Protein AF-W1WXD3-F1 (afdb_monomer)

pLDDT: mean 86.45, std 14.21, range [43.47, 96.25]

Radius of gyration: 13.22 Å; Cα contacts (8 Å, |Δi|>4): 56; chains: 1; bounding box: 39×19×31 Å

Sequence (54 aa):
MAFEDGKKLKIFTGNANPALAKEICDYLGLPLGEAFVGRFNNGEVQIMIDESVR

Foldseek 3Di:
DAPPDPAPDAAEDEPPCPPVSVVVCVVNVHDHFDKDWDADPVGHTDIDGPDDND

Mean predicted aligned error: 5.82 Å

Structure (mmCIF, N/CA/C/O backbone):
data_AF-W1WXD3-F1
#
_entry.id   AF-W1WXD3-F1
#
loop_
_atom_site.group_PDB
_atom_site.id
_atom_site.type_symbol
_atom_site.label_atom_id
_atom_site.label_alt_id
_atom_site.label_comp_id
_atom_site.label_asym_id
_atom_site.label_entity_id
_atom_site.label_seq_id
_atom_site.pdbx_PDB_ins_code
_atom_site.Cartn_x
_atom_site.Cartn_y
_atom_site.Cartn_z
_atom_site.occupancy
_atom_site.B_iso_or_equiv
_atom_site.auth_seq_id
_atom_site.auth_comp_id
_atom_site.auth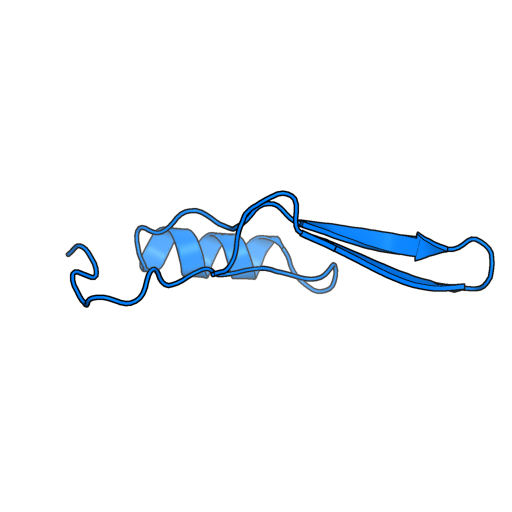_asym_id
_atom_site.auth_atom_id
_atom_site.pdbx_PDB_model_num
ATOM 1 N N . MET A 1 1 ? -20.065 -2.154 9.749 1.00 43.47 1 MET A N 1
ATOM 2 C CA . MET A 1 1 ? -19.220 -2.619 10.864 1.00 43.47 1 MET A CA 1
ATOM 3 C C . MET A 1 1 ? -17.933 -1.823 10.757 1.00 43.47 1 MET A C 1
ATOM 5 O O . MET A 1 1 ? -17.046 -2.208 10.016 1.00 43.47 1 MET A O 1
ATOM 9 N N . ALA A 1 2 ? -17.931 -0.611 11.313 1.00 45.50 2 ALA A N 1
ATOM 10 C CA . ALA A 1 2 ? -16.771 0.270 11.253 1.00 45.50 2 ALA A CA 1
ATOM 11 C C . ALA A 1 2 ? -15.833 -0.129 12.392 1.00 45.50 2 ALA A C 1
ATOM 13 O O . ALA A 1 2 ? -16.294 -0.330 13.515 1.00 45.50 2 ALA A O 1
ATOM 14 N N . PHE A 1 3 ? -14.549 -0.292 12.087 1.00 53.91 3 PHE A N 1
ATOM 15 C CA . PHE A 1 3 ? -13.507 -0.470 13.089 1.00 53.91 3 PHE A CA 1
ATOM 16 C C . PHE A 1 3 ? -13.408 0.818 13.921 1.00 53.91 3 PHE A C 1
ATOM 18 O O . PHE A 1 3 ? -12.664 1.731 13.578 1.00 53.91 3 PHE A O 1
ATOM 25 N N . GLU A 1 4 ? -14.203 0.918 14.985 1.00 57.19 4 GLU A N 1
ATOM 26 C CA . GLU A 1 4 ? -13.975 1.869 16.070 1.00 57.19 4 GLU A CA 1
ATOM 27 C C . GLU A 1 4 ? -13.082 1.196 17.106 1.00 57.19 4 GLU A C 1
ATOM 29 O O . GLU A 1 4 ? -13.549 0.496 17.996 1.00 57.19 4 GLU A O 1
ATOM 34 N N . ASP A 1 5 ? -11.780 1.401 16.968 1.00 50.28 5 ASP A N 1
ATOM 35 C CA . ASP A 1 5 ? -10.857 1.302 18.090 1.00 50.28 5 ASP A CA 1
ATOM 3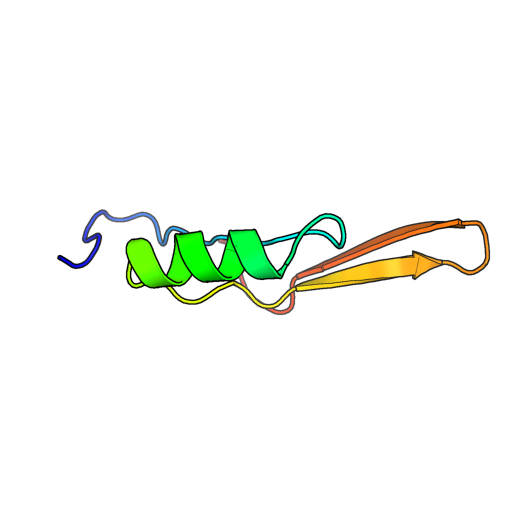6 C C . ASP A 1 5 ? -9.765 2.351 17.858 1.00 50.28 5 ASP A C 1
ATOM 38 O O . ASP A 1 5 ? -9.412 2.635 16.713 1.00 50.28 5 ASP A O 1
ATOM 42 N N . GLY A 1 6 ? -9.284 2.999 18.919 1.00 51.09 6 GLY A N 1
ATOM 43 C CA . GLY A 1 6 ? -8.503 4.249 18.909 1.00 51.09 6 GLY A CA 1
ATOM 44 C C . GLY A 1 6 ? -7.120 4.224 18.233 1.00 51.09 6 GLY A C 1
ATOM 45 O O . GLY A 1 6 ? -6.253 5.022 18.587 1.00 51.09 6 GLY A O 1
ATOM 46 N N . LYS A 1 7 ? -6.893 3.335 17.263 1.00 58.25 7 LYS A N 1
ATOM 47 C CA . LYS A 1 7 ? -5.749 3.291 16.349 1.00 58.25 7 LYS A CA 1
ATOM 48 C C . LYS A 1 7 ? -6.284 3.216 14.920 1.00 58.25 7 LYS A C 1
ATOM 50 O O . LYS A 1 7 ? -6.867 2.212 14.529 1.00 58.25 7 LYS A O 1
ATOM 55 N N . LYS A 1 8 ? -6.076 4.274 14.132 1.00 75.69 8 LYS A N 1
ATOM 56 C CA . LYS A 1 8 ? -6.452 4.321 12.710 1.00 75.69 8 LYS A CA 1
ATOM 57 C C . LYS A 1 8 ? -5.715 3.202 11.958 1.00 75.69 8 LYS A C 1
ATOM 59 O O . LYS A 1 8 ? -4.536 3.356 11.650 1.00 75.69 8 LYS A O 1
ATOM 64 N N . LEU A 1 9 ? -6.378 2.070 11.712 1.00 84.56 9 LEU A N 1
ATOM 65 C CA . LEU A 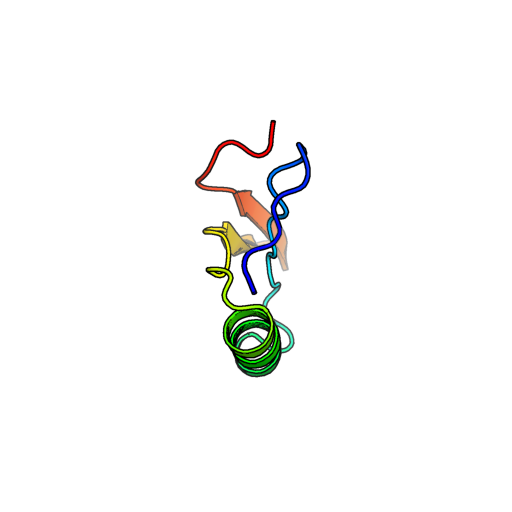1 9 ? -5.810 0.967 10.937 1.00 84.56 9 LEU A CA 1
ATOM 66 C C . LEU A 1 9 ? -5.620 1.431 9.490 1.00 84.56 9 LEU A C 1
ATOM 68 O O . LEU A 1 9 ? -6.576 1.858 8.847 1.00 84.56 9 LEU A O 1
ATOM 72 N N . LYS A 1 10 ? -4.384 1.345 8.995 1.00 88.56 10 LYS A N 1
ATOM 73 C CA . LYS A 1 10 ? -4.028 1.662 7.609 1.00 88.56 10 LYS A CA 1
ATOM 74 C C . LYS A 1 10 ? -3.445 0.435 6.9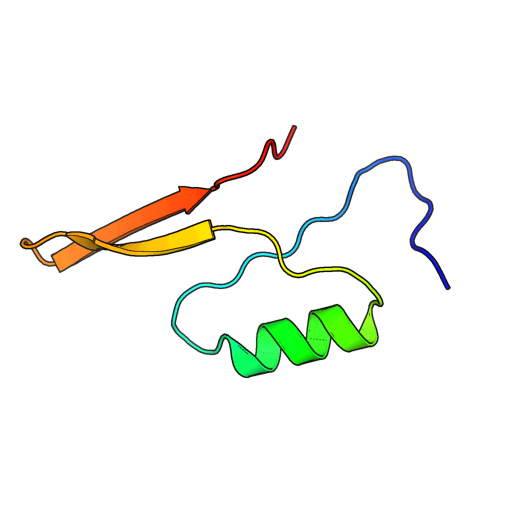35 1.00 88.56 10 LYS A C 1
ATOM 76 O O . LYS A 1 10 ? -2.641 -0.278 7.534 1.00 88.56 10 LYS A O 1
ATOM 81 N N . ILE A 1 11 ? -3.862 0.201 5.699 1.00 90.88 11 ILE A N 1
ATOM 82 C CA . ILE A 1 11 ? -3.433 -0.937 4.889 1.00 90.88 11 ILE A CA 1
ATOM 83 C C . ILE A 1 11 ? -2.701 -0.375 3.679 1.00 90.88 11 ILE A C 1
ATOM 85 O O . ILE A 1 11 ? -3.248 0.460 2.973 1.00 90.88 11 ILE A O 1
ATOM 89 N N . PHE A 1 12 ? -1.483 -0.844 3.434 1.00 93.88 12 PHE A N 1
ATOM 90 C CA . PHE A 1 12 ? -0.687 -0.488 2.260 1.00 93.88 12 PHE A CA 1
ATOM 91 C C . PHE A 1 12 ? -0.315 -1.761 1.501 1.00 93.88 12 PHE A C 1
ATOM 93 O O . PHE A 1 12 ? -0.238 -2.841 2.090 1.00 93.88 12 PHE A O 1
ATOM 100 N N . THR A 1 13 ? -0.051 -1.641 0.201 1.00 95.00 13 THR A N 1
ATOM 101 C CA . THR A 1 13 ? 0.375 -2.764 -0.641 1.00 95.00 13 THR A CA 1
ATOM 102 C C . THR A 1 13 ? 1.633 -2.421 -1.422 1.00 95.00 13 THR A C 1
ATOM 104 O O . THR A 1 13 ? 1.789 -1.309 -1.913 1.00 95.00 13 THR A O 1
ATOM 107 N N . GLY A 1 14 ? 2.515 -3.409 -1.576 1.00 92.81 14 GLY A N 1
ATOM 108 C CA . GLY A 1 14 ? 3.578 -3.364 -2.577 1.00 92.81 14 GLY A CA 1
ATOM 109 C C . GLY A 1 14 ? 3.062 -3.705 -3.980 1.00 92.81 14 GLY A C 1
ATOM 110 O O . GLY A 1 14 ? 1.858 -3.817 -4.214 1.00 92.81 14 GLY A O 1
ATOM 111 N N . ASN A 1 15 ? 3.980 -3.957 -4.916 1.00 93.00 15 ASN A N 1
ATOM 112 C CA . ASN A 1 15 ? 3.628 -4.270 -6.310 1.00 93.00 15 ASN A CA 1
ATOM 113 C C . ASN A 1 15 ? 3.234 -5.736 -6.559 1.00 93.00 15 ASN A C 1
ATOM 115 O O . ASN A 1 15 ? 2.858 -6.070 -7.677 1.00 93.00 15 ASN A O 1
ATOM 119 N N . ALA A 1 16 ? 3.358 -6.622 -5.564 1.00 93.50 16 ALA A N 1
ATOM 120 C CA . ALA A 1 16 ? 3.180 -8.060 -5.769 1.00 93.50 16 ALA A CA 1
ATOM 121 C C . ALA A 1 16 ? 1.737 -8.435 -6.144 1.00 93.50 16 ALA A C 1
ATOM 123 O O . ALA A 1 16 ? 1.532 -9.215 -7.069 1.00 93.50 16 ALA A O 1
ATOM 124 N N . ASN A 1 17 ? 0.742 -7.888 -5.434 1.00 94.25 17 ASN A N 1
ATOM 125 C CA . ASN A 1 17 ? -0.668 -8.114 -5.748 1.00 94.25 17 ASN A CA 1
ATOM 126 C C . ASN A 1 17 ? -1.579 -6.981 -5.218 1.00 94.25 17 ASN A C 1
ATOM 128 O O . ASN A 1 17 ? -2.226 -7.142 -4.180 1.00 94.25 17 ASN A O 1
ATOM 132 N N . PRO A 1 18 ? -1.658 -5.838 -5.925 1.00 93.44 18 PRO A N 1
ATOM 133 C CA . PRO A 1 18 ? -2.527 -4.727 -5.528 1.00 93.44 18 PRO A CA 1
ATOM 134 C C . PRO A 1 18 ? -4.025 -5.070 -5.563 1.00 93.44 18 PRO A C 1
ATOM 136 O O . PRO A 1 18 ? -4.799 -4.505 -4.795 1.00 93.44 18 PRO A O 1
ATOM 139 N N . ALA A 1 19 ? -4.439 -6.003 -6.430 1.00 95.12 19 ALA A N 1
ATOM 140 C CA . ALA A 1 19 ? -5.838 -6.412 -6.555 1.00 95.12 19 ALA A CA 1
ATOM 141 C C . ALA A 1 19 ? -6.333 -7.113 -5.282 1.00 95.12 19 ALA A C 1
ATOM 143 O O . ALA A 1 19 ? -7.361 -6.731 -4.730 1.00 95.12 19 ALA A O 1
ATOM 144 N N . LEU A 1 20 ? -5.547 -8.057 -4.756 1.00 95.69 20 LEU A N 1
ATOM 145 C CA . LEU A 1 20 ? -5.870 -8.743 -3.504 1.00 95.69 20 LEU A CA 1
ATOM 146 C C . LEU A 1 20 ? -5.922 -7.776 -2.315 1.00 95.69 20 LEU A C 1
ATOM 148 O O . LEU A 1 20 ? -6.815 -7.869 -1.478 1.00 95.69 20 LEU A O 1
ATOM 152 N N . ALA A 1 21 ? -4.983 -6.830 -2.239 1.00 94.94 21 ALA A N 1
ATOM 153 C CA . ALA A 1 21 ? -4.997 -5.823 -1.182 1.00 94.94 21 ALA A CA 1
ATOM 154 C C . ALA A 1 21 ? -6.280 -4.978 -1.220 1.00 94.94 21 ALA A C 1
ATOM 156 O O . ALA A 1 21 ? -6.872 -4.715 -0.174 1.00 94.94 21 ALA A O 1
A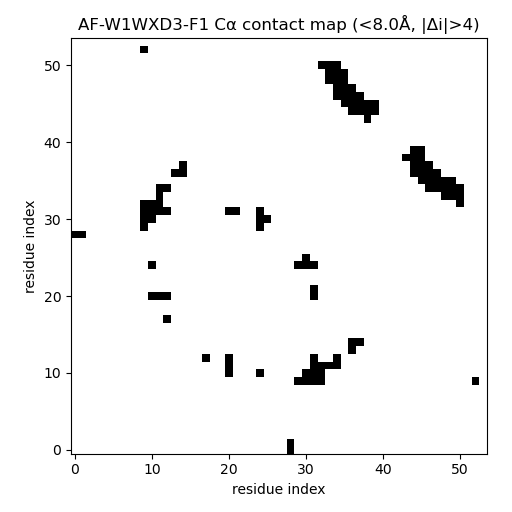TOM 157 N N . LYS A 1 22 ? -6.745 -4.617 -2.423 1.00 93.88 22 LYS A N 1
ATOM 158 C CA . LYS A 1 22 ? -8.013 -3.910 -2.610 1.00 93.88 22 LYS A CA 1
ATOM 159 C C . LYS A 1 22 ? -9.212 -4.747 -2.158 1.00 93.88 22 LYS A C 1
ATOM 161 O O . LYS A 1 22 ? -10.062 -4.219 -1.455 1.00 93.88 22 LYS A O 1
ATOM 166 N N . GLU A 1 23 ? -9.265 -6.035 -2.492 1.00 96.25 23 GLU A N 1
ATOM 167 C CA . GLU A 1 23 ? -10.344 -6.928 -2.036 1.00 96.25 23 GLU A CA 1
ATOM 168 C C . GLU A 1 23 ? -10.403 -7.039 -0.504 1.00 96.25 23 GLU A C 1
ATOM 170 O O . GLU A 1 23 ? -11.485 -7.019 0.082 1.00 96.25 23 GLU A O 1
ATOM 175 N N . ILE A 1 24 ? -9.244 -7.096 0.161 1.00 93.75 24 ILE A N 1
ATOM 176 C CA . ILE A 1 24 ? -9.155 -7.103 1.629 1.00 93.75 24 ILE A CA 1
ATOM 177 C C . ILE A 1 24 ? -9.674 -5.780 2.211 1.00 93.75 24 ILE A C 1
ATOM 179 O O . ILE A 1 24 ? -10.468 -5.792 3.151 1.00 93.75 24 ILE A O 1
ATOM 183 N N . CYS A 1 25 ? -9.254 -4.644 1.651 1.00 93.06 25 CYS A N 1
ATOM 184 C CA . CYS A 1 25 ? -9.741 -3.313 2.021 1.00 93.06 25 CYS A CA 1
ATOM 185 C C . CYS A 1 25 ? -11.264 -3.186 1.852 1.00 93.06 25 CYS A C 1
ATOM 187 O O . CYS A 1 25 ? -11.950 -2.754 2.780 1.00 93.06 25 CYS A O 1
ATOM 189 N N . ASP A 1 26 ? -11.793 -3.641 0.713 1.00 93.06 26 ASP A N 1
ATOM 190 C CA . ASP A 1 26 ? -13.224 -3.638 0.400 1.00 93.06 26 ASP A CA 1
ATOM 191 C C . ASP A 1 26 ? -14.009 -4.514 1.400 1.00 93.06 26 ASP A C 1
ATOM 193 O O . ASP A 1 26 ? -15.051 -4.093 1.907 1.00 93.06 26 ASP A O 1
ATOM 197 N N . TYR A 1 27 ? -13.483 -5.693 1.764 1.00 93.56 27 TYR A N 1
ATOM 198 C CA . TYR A 1 27 ? -14.080 -6.572 2.780 1.00 93.56 27 TYR A CA 1
ATOM 199 C C . TYR A 1 27 ? -14.097 -5.942 4.181 1.00 93.56 27 TYR A C 1
ATOM 201 O O . TYR A 1 27 ? -15.071 -6.078 4.922 1.00 93.56 27 TYR A O 1
ATOM 209 N N . LEU A 1 28 ? -13.024 -5.240 4.551 1.00 89.06 28 LEU A N 1
ATOM 210 C CA . LEU A 1 28 ? -12.902 -4.559 5.842 1.00 89.06 28 LEU A CA 1
ATOM 211 C C . LEU A 1 28 ? -13.642 -3.210 5.881 1.00 89.06 28 LEU A C 1
ATOM 213 O O . LEU A 1 28 ? -13.788 -2.631 6.958 1.00 89.06 28 LEU A O 1
ATOM 217 N N . GLY A 1 29 ? -14.112 -2.707 4.735 1.00 88.00 29 GLY A N 1
ATOM 218 C CA . GLY A 1 29 ? -14.726 -1.384 4.616 1.00 88.00 29 GLY A CA 1
ATOM 219 C C . GLY A 1 29 ? -13.744 -0.241 4.889 1.00 88.00 29 GLY A C 1
ATOM 220 O O . GLY A 1 29 ? -14.144 0.795 5.420 1.00 88.00 29 GLY A O 1
ATOM 221 N N . LEU A 1 30 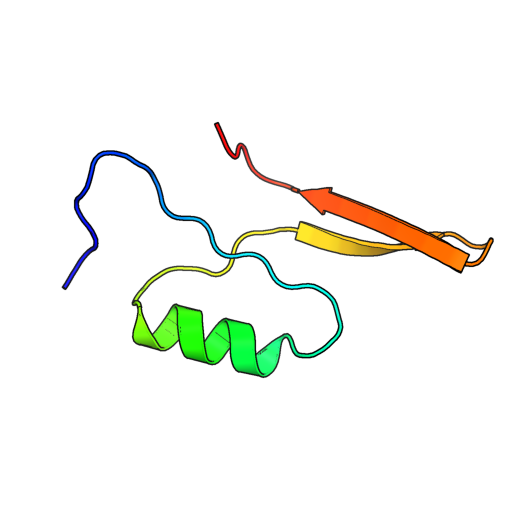? -12.461 -0.439 4.570 1.00 89.56 30 LEU A N 1
ATOM 222 C CA . LEU A 1 30 ? -11.384 0.531 4.776 1.00 89.56 30 LEU A CA 1
ATOM 223 C C . LEU A 1 30 ? -10.776 0.937 3.429 1.00 89.56 30 LEU A C 1
ATOM 225 O O . LEU A 1 30 ? -10.632 0.086 2.555 1.00 89.56 30 LEU A O 1
ATOM 229 N N . PRO A 1 31 ? -10.368 2.203 3.244 1.00 89.38 31 PRO A N 1
ATOM 230 C CA . PRO A 1 31 ? -9.603 2.584 2.066 1.00 89.38 31 PRO A CA 1
ATOM 231 C C . PRO A 1 31 ? -8.195 1.970 2.109 1.00 89.38 31 PRO A C 1
ATOM 233 O O . PRO A 1 31 ? -7.605 1.792 3.179 1.00 89.38 31 PRO A O 1
ATOM 236 N N . LEU A 1 32 ? -7.649 1.666 0.932 1.00 90.88 32 LEU A N 1
ATOM 237 C CA . LEU A 1 32 ? -6.229 1.365 0.774 1.00 90.88 32 LEU A CA 1
ATOM 238 C C . LEU A 1 32 ? -5.437 2.669 0.909 1.00 90.88 32 LEU A C 1
ATOM 240 O O . LEU A 1 32 ? -5.821 3.681 0.326 1.00 90.88 32 LEU A O 1
ATOM 244 N N . GLY A 1 33 ? -4.357 2.638 1.680 1.00 90.81 33 GLY A N 1
ATOM 245 C CA . GLY A 1 33 ? -3.510 3.796 1.914 1.00 90.81 33 GLY A CA 1
ATOM 246 C C . GLY A 1 33 ? -2.709 4.207 0.680 1.00 90.81 33 GLY A C 1
ATOM 247 O O . GLY A 1 33 ? -2.343 3.371 -0.154 1.00 90.81 33 GLY A O 1
ATOM 248 N N . GLU A 1 34 ? -2.424 5.500 0.584 1.00 90.31 34 GLU A N 1
ATOM 249 C CA . GLU A 1 34 ? -1.659 6.096 -0.506 1.00 90.31 34 GLU A CA 1
ATOM 250 C C . GLU A 1 34 ? -0.161 5.904 -0.260 1.00 90.31 34 GLU A C 1
ATOM 252 O O . GLU A 1 34 ? 0.439 6.459 0.666 1.00 90.31 34 GLU A O 1
ATOM 257 N N . ALA A 1 35 ? 0.449 5.070 -1.098 1.00 94.00 35 ALA A N 1
ATOM 258 C CA . ALA A 1 35 ? 1.885 4.880 -1.118 1.00 94.00 35 ALA A CA 1
ATOM 259 C C . ALA A 1 35 ? 2.385 4.635 -2.541 1.00 94.00 35 ALA A C 1
ATOM 261 O O . ALA A 1 35 ? 1.838 3.823 -3.292 1.00 94.00 35 ALA A O 1
ATOM 262 N N . PHE A 1 36 ? 3.488 5.288 -2.881 1.00 93.31 36 PHE A N 1
ATOM 263 C CA . PHE A 1 36 ? 4.283 4.950 -4.044 1.00 93.31 36 PHE A CA 1
ATOM 264 C C . PHE A 1 36 ? 5.197 3.773 -3.709 1.00 93.31 36 PHE A C 1
ATOM 266 O O . PHE A 1 36 ? 6.003 3.842 -2.780 1.00 93.31 36 PHE A O 1
ATOM 273 N N . VAL A 1 37 ? 5.114 2.708 -4.505 1.00 94.12 37 VAL A N 1
ATOM 274 C CA . VAL A 1 37 ? 6.039 1.573 -4.439 1.00 94.12 37 VAL A CA 1
ATOM 275 C C . VAL A 1 37 ? 6.620 1.348 -5.826 1.00 94.12 37 VAL A C 1
ATOM 277 O O . VAL A 1 37 ? 5.905 0.996 -6.767 1.00 94.12 37 VAL A O 1
ATOM 280 N N . GLY A 1 38 ? 7.922 1.571 -5.951 1.00 93.81 38 GLY A N 1
ATOM 281 C CA . GLY A 1 38 ? 8.649 1.496 -7.209 1.00 93.81 38 GLY A CA 1
ATOM 282 C C . GLY A 1 38 ? 10.085 1.030 -7.015 1.00 93.81 38 GLY A C 1
ATOM 283 O O . GLY A 1 38 ? 10.450 0.441 -5.994 1.00 93.81 38 GLY A O 1
ATOM 284 N N . ARG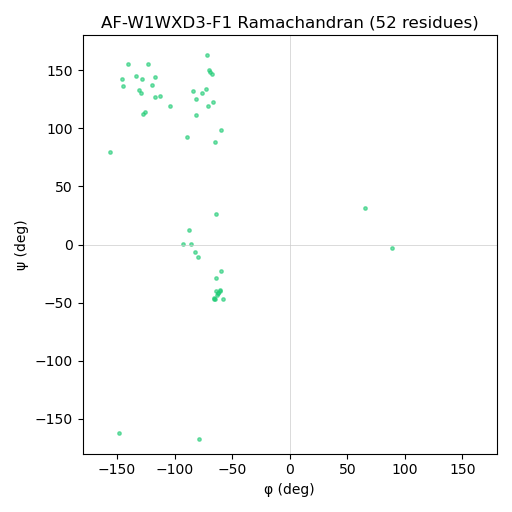 A 1 39 ? 10.917 1.280 -8.024 1.00 95.31 39 ARG A N 1
ATOM 285 C CA . ARG A 1 39 ? 12.349 0.985 -7.983 1.00 95.31 39 ARG A CA 1
ATOM 286 C C . ARG A 1 39 ? 13.147 2.167 -8.504 1.00 95.31 39 ARG A C 1
ATOM 288 O O . ARG A 1 39 ? 12.721 2.833 -9.444 1.00 95.31 39 ARG A O 1
ATOM 295 N N . PHE A 1 40 ? 14.315 2.377 -7.919 1.00 93.25 40 PHE A N 1
ATOM 296 C CA . PHE A 1 40 ? 15.325 3.278 -8.452 1.00 93.25 40 PHE A CA 1
ATOM 297 C C . PHE A 1 40 ? 15.979 2.680 -9.704 1.00 93.25 40 PHE A C 1
ATOM 299 O O . PHE A 1 40 ? 15.927 1.472 -9.947 1.00 93.25 40 PHE A O 1
ATOM 306 N N . ASN A 1 41 ? 16.664 3.522 -10.481 1.00 93.38 41 ASN A N 1
ATOM 307 C CA . ASN A 1 41 ? 17.366 3.101 -11.701 1.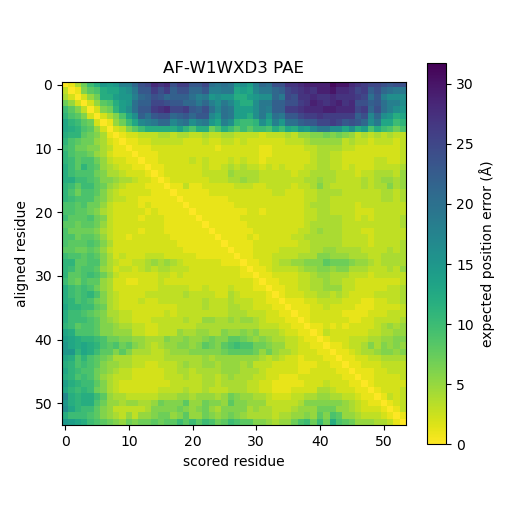00 93.38 41 ASN A CA 1
ATOM 308 C C . ASN A 1 41 ? 18.454 2.039 -11.447 1.00 93.38 41 ASN A C 1
ATOM 310 O O . ASN A 1 41 ? 18.809 1.299 -12.358 1.00 93.38 41 ASN A O 1
ATOM 314 N N . ASN A 1 42 ? 18.976 1.952 -10.220 1.00 93.88 42 ASN A N 1
ATOM 315 C CA . ASN A 1 42 ? 19.944 0.936 -9.792 1.00 93.88 42 ASN A CA 1
ATOM 316 C C . ASN A 1 42 ? 19.286 -0.381 -9.319 1.00 93.88 42 ASN A C 1
ATOM 318 O O . ASN A 1 42 ? 19.993 -1.304 -8.925 1.00 93.88 42 ASN A O 1
ATOM 322 N N . GLY A 1 43 ? 17.953 -0.481 -9.353 1.00 91.94 43 GLY A N 1
ATOM 323 C CA . GLY A 1 43 ? 17.196 -1.668 -8.952 1.00 91.94 43 GLY A CA 1
ATOM 324 C C . GLY A 1 43 ? 16.822 -1.733 -7.469 1.00 91.94 43 GLY A C 1
ATOM 325 O O . GLY A 1 43 ? 16.110 -2.662 -7.081 1.00 91.94 43 GLY A O 1
ATOM 326 N N . GLU A 1 44 ? 17.241 -0.765 -6.652 1.00 96.06 44 GLU A N 1
ATOM 327 C CA . GLU A 1 44 ? 16.831 -0.677 -5.248 1.00 96.06 44 GLU A CA 1
ATOM 328 C C . GLU A 1 44 ? 15.339 -0.347 -5.128 1.00 96.06 44 GLU A C 1
ATOM 330 O O . GLU A 1 44 ? 14.766 0.361 -5.958 1.00 96.06 44 GLU A O 1
ATOM 335 N N . VAL A 1 45 ? 14.690 -0.872 -4.089 1.00 94.62 45 VAL A N 1
ATOM 336 C CA . VAL A 1 45 ? 13.262 -0.641 -3.841 1.00 94.62 45 VAL A CA 1
ATOM 337 C C . VAL A 1 45 ? 13.059 0.758 -3.260 1.00 94.62 45 VAL A C 1
ATOM 339 O O . VAL A 1 45 ? 13.703 1.124 -2.279 1.00 94.62 45 VAL A O 1
ATOM 342 N N . GLN A 1 46 ? 12.128 1.516 -3.841 1.00 95.38 46 GLN A N 1
ATOM 343 C CA . GLN A 1 46 ? 11.717 2.835 -3.363 1.00 95.38 46 GLN A CA 1
ATOM 344 C C . GLN A 1 46 ? 10.281 2.770 -2.847 1.00 95.38 46 GLN A C 1
ATOM 346 O O . GLN A 1 46 ? 9.382 2.327 -3.562 1.00 95.38 46 GLN A O 1
ATOM 351 N N . ILE A 1 47 ? 10.068 3.248 -1.621 1.00 94.00 47 ILE A N 1
ATOM 352 C CA . ILE A 1 47 ? 8.745 3.343 -0.999 1.00 94.00 47 ILE A CA 1
ATOM 353 C C . ILE A 1 47 ? 8.564 4.765 -0.474 1.00 94.00 47 ILE A C 1
ATOM 355 O O . ILE A 1 47 ? 9.436 5.271 0.232 1.00 94.00 47 ILE A O 1
ATOM 359 N N . MET A 1 48 ? 7.441 5.398 -0.803 1.00 93.81 48 MET A N 1
ATOM 360 C CA . MET A 1 48 ? 7.024 6.684 -0.236 1.00 93.81 48 MET A CA 1
ATOM 361 C C . MET A 1 48 ? 5.575 6.559 0.220 1.00 93.81 48 MET A C 1
ATOM 363 O O . MET A 1 48 ? 4.759 6.003 -0.505 1.00 93.81 48 MET A O 1
ATOM 367 N N . ILE A 1 49 ? 5.271 7.024 1.428 1.00 93.44 49 ILE A N 1
ATOM 368 C CA . ILE A 1 49 ? 3.909 7.031 1.970 1.00 93.44 49 ILE A CA 1
ATOM 369 C C . ILE A 1 49 ? 3.413 8.471 1.891 1.00 93.44 49 ILE A C 1
ATOM 371 O O . ILE A 1 49 ? 4.013 9.349 2.513 1.00 93.44 49 ILE A O 1
ATOM 375 N N . ASP A 1 50 ? 2.333 8.703 1.149 1.00 89.88 50 ASP A N 1
ATOM 376 C CA . ASP A 1 50 ? 1.812 10.048 0.857 1.00 89.88 50 ASP A CA 1
ATOM 377 C C . ASP A 1 50 ? 0.834 10.551 1.939 1.00 89.88 50 ASP A C 1
ATOM 379 O O . ASP A 1 50 ? 0.164 11.571 1.796 1.00 89.88 50 ASP A O 1
ATOM 383 N N . GLU A 1 51 ? 0.786 9.864 3.083 1.00 85.12 51 GLU A N 1
ATOM 384 C CA . GLU A 1 51 ? -0.087 10.187 4.206 1.00 85.12 51 GLU A CA 1
ATOM 385 C C . GLU A 1 51 ? 0.587 10.015 5.578 1.00 85.12 51 GLU A C 1
ATOM 387 O O . GLU A 1 51 ? 1.502 9.215 5.776 1.00 85.12 51 GLU A O 1
ATOM 392 N N . SER A 1 52 ? 0.094 10.743 6.587 1.00 86.06 52 SER A N 1
ATOM 393 C CA . SER A 1 52 ? 0.583 10.596 7.965 1.00 86.06 52 SER A CA 1
ATOM 394 C C . SER A 1 52 ? 0.138 9.265 8.570 1.00 86.06 52 SER A C 1
ATOM 396 O O . SER A 1 52 ? -1.058 9.036 8.747 1.00 86.06 52 SER A O 1
ATOM 398 N N . VAL A 1 53 ? 1.088 8.416 8.960 1.00 85.19 53 VAL A N 1
ATOM 399 C CA . VAL A 1 53 ? 0.841 7.113 9.618 1.00 85.19 53 VAL A CA 1
ATOM 400 C C . VAL A 1 53 ? 0.846 7.170 11.152 1.00 85.19 53 VAL A C 1
ATOM 402 O O . VAL A 1 53 ? 0.686 6.137 11.798 1.00 85.19 53 VAL A O 1
ATOM 405 N N . ARG A 1 54 ? 1.062 8.357 11.730 1.00 79.12 54 ARG A N 1
ATOM 406 C C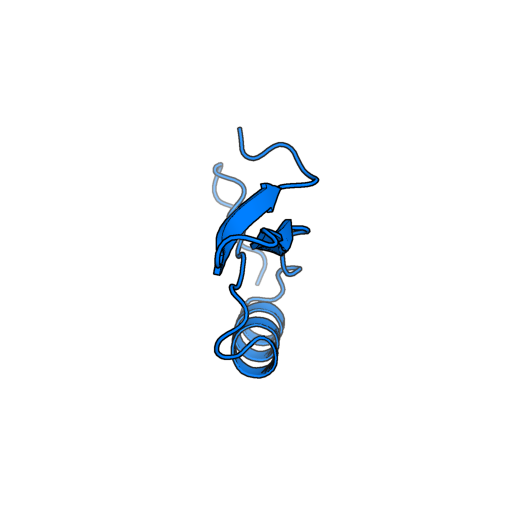A . ARG A 1 54 ? 1.133 8.577 13.181 1.00 79.12 54 ARG A CA 1
ATOM 407 C C . ARG A 1 54 ? -0.238 8.757 13.829 1.00 79.12 54 ARG A C 1
ATOM 409 O O . ARG A 1 54 ? -1.116 9.381 13.189 1.00 79.12 54 ARG A O 1
#

Nearest PDB structures (foldseek):
  3dah-assembly1_A  TM=9.507E-01  e=7.690E-05  Burkholderia pseudomallei 1710b
  3dah-assembly1_B  TM=9.532E-01  e=1.011E-04  Burkholderia pseudomallei 1710b
  6asv-assembly1_A  TM=9.336E-01  e=9.031E-04  Escherichia coli O157:H7
  7yk1-assembly1_D  TM=9.740E-01  e=2.890E-03  Homo sapiens
  1u9y-assembly1_A  TM=8.945E-01  e=1.599E-02  Methanocaldococcus jannaschii

Secondary structure (DSSP, 8-state):
----SSS---B---SS-HHHHHHHHHHHT-PBP-EEEEE-TTS-EEEEE-S---

Solvent-accessible surface area (backbone atoms only — not comparable to full-atom values): 3684 Å² total; per-residue (Å²): 129,78,87,84,56,103,61,90,84,76,46,76,67,60,82,87,55,54,65,61,51,47,54,52,22,61,75,59,74,43,73,72,51,62,55,53,61,53,63,46,99,88,67,48,82,40,78,46,68,81,59,88,89,124